Protein AF-A0A7R9WDA5-F1 (afdb_monomer)

Structure (mmCIF, N/CA/C/O backbone):
data_AF-A0A7R9WDA5-F1
#
_entry.id   AF-A0A7R9WDA5-F1
#
loop_
_atom_site.group_PDB
_atom_site.id
_atom_site.type_symbol
_atom_site.label_atom_id
_atom_site.label_alt_id
_atom_site.label_comp_id
_atom_site.label_asym_id
_atom_site.label_entity_id
_atom_site.label_seq_id
_atom_site.pdbx_PDB_ins_code
_atom_site.Cartn_x
_atom_site.Cartn_y
_atom_site.Cartn_z
_atom_site.occupancy
_atom_site.B_iso_or_equiv
_atom_site.auth_seq_id
_atom_site.auth_comp_id
_atom_site.auth_asym_id
_atom_site.auth_atom_id
_atom_site.pdbx_PDB_model_num
ATOM 1 N N . PHE A 1 1 ? -13.600 -4.263 5.658 1.00 86.19 1 PHE A N 1
ATOM 2 C CA . PHE A 1 1 ? -13.495 -3.198 4.632 1.00 86.19 1 PHE A CA 1
ATOM 3 C C . PHE A 1 1 ? -12.462 -3.600 3.577 1.00 86.19 1 PHE A C 1
ATOM 5 O O . PHE A 1 1 ? -11.442 -4.168 3.948 1.00 86.19 1 PHE A O 1
ATOM 12 N N . VAL A 1 2 ? -12.712 -3.377 2.280 1.00 89.81 2 VAL A N 1
ATOM 13 C CA . VAL A 1 2 ? -11.767 -3.746 1.204 1.00 89.81 2 VAL A CA 1
ATOM 14 C C . VAL A 1 2 ? -11.429 -2.517 0.371 1.00 89.81 2 VAL A C 1
ATOM 16 O O . VAL A 1 2 ? -12.328 -1.838 -0.117 1.00 89.81 2 VAL A O 1
ATOM 19 N N . VAL A 1 3 ? -10.136 -2.260 0.186 1.00 88.81 3 VAL A N 1
ATOM 20 C CA . VAL A 1 3 ? -9.607 -1.209 -0.688 1.00 88.81 3 VAL A CA 1
ATOM 21 C C . VAL A 1 3 ? -8.843 -1.872 -1.818 1.00 88.81 3 VAL A C 1
ATOM 23 O O . VAL A 1 3 ? -7.992 -2.718 -1.569 1.00 88.81 3 VAL A O 1
ATOM 26 N N . VAL A 1 4 ? -9.127 -1.491 -3.062 1.00 86.88 4 VAL A N 1
ATOM 27 C CA . VAL A 1 4 ? -8.423 -2.024 -4.232 1.00 86.88 4 VAL A CA 1
ATOM 28 C C . VAL A 1 4 ? -7.570 -0.923 -4.846 1.00 86.88 4 VAL A C 1
ATOM 30 O O . VAL A 1 4 ? -8.084 0.116 -5.258 1.00 86.88 4 VAL A O 1
ATOM 33 N N . LEU A 1 5 ? -6.264 -1.162 -4.926 1.00 85.69 5 LEU A N 1
ATOM 34 C CA . LEU A 1 5 ? -5.309 -0.258 -5.549 1.00 85.69 5 LEU A CA 1
ATOM 35 C C . LEU A 1 5 ? -4.901 -0.812 -6.917 1.00 85.69 5 LEU A C 1
ATOM 37 O O . LEU A 1 5 ? -4.120 -1.757 -7.000 1.00 85.69 5 LEU A O 1
ATOM 41 N N . CYS A 1 6 ? -5.430 -0.206 -7.983 1.00 81.25 6 CYS A N 1
ATOM 42 C CA . CYS A 1 6 ? -5.187 -0.611 -9.377 1.00 81.25 6 CYS A CA 1
ATOM 43 C C . CYS A 1 6 ? -4.281 0.351 -10.168 1.00 81.25 6 CYS A C 1
ATOM 45 O O . CYS A 1 6 ? -4.066 0.148 -11.362 1.00 81.25 6 CYS A O 1
ATOM 47 N N . THR A 1 7 ? -3.841 1.458 -9.568 1.00 68.75 7 THR A N 1
ATOM 48 C CA . THR A 1 7 ? -3.529 2.676 -10.328 1.00 68.75 7 THR A CA 1
ATOM 49 C C . THR A 1 7 ? -2.120 2.709 -10.900 1.00 68.75 7 THR A C 1
ATOM 51 O O . THR A 1 7 ? -1.143 2.492 -10.186 1.00 68.75 7 THR A O 1
ATOM 54 N N . LYS A 1 8 ? -2.032 3.118 -12.168 1.00 63.91 8 LYS A N 1
ATOM 55 C CA . LYS A 1 8 ? -0.813 3.614 -12.802 1.00 63.91 8 LYS A CA 1
ATOM 56 C C . LYS A 1 8 ? -0.546 5.037 -12.303 1.00 63.91 8 LYS A C 1
ATOM 58 O O . LYS A 1 8 ? -1.350 5.927 -12.558 1.00 63.91 8 LYS A O 1
ATOM 63 N N . SER A 1 9 ? 0.564 5.220 -11.592 1.00 61.00 9 SER A N 1
ATOM 64 C CA . SER A 1 9 ? 1.247 6.515 -11.445 1.00 61.00 9 SER A CA 1
ATOM 65 C C . SER A 1 9 ? 0.420 7.673 -10.871 1.00 61.00 9 SER A C 1
ATOM 67 O O . SER A 1 9 ? 0.216 8.676 -11.548 1.00 61.00 9 SER A O 1
ATOM 69 N N . ASP A 1 10 ? -0.013 7.571 -9.613 1.00 80.12 10 ASP A N 1
ATOM 70 C CA . ASP A 1 10 ? -0.667 8.690 -8.924 1.00 80.12 10 ASP A CA 1
ATOM 71 C C . ASP A 1 10 ? -0.381 8.660 -7.412 1.00 80.12 10 ASP A C 1
ATOM 73 O O . ASP A 1 10 ? -0.871 7.793 -6.679 1.00 80.12 10 ASP A O 1
ATOM 77 N N . SER A 1 11 ? 0.459 9.593 -6.959 1.00 85.31 11 SER A N 1
ATOM 78 C CA . SER A 1 11 ? 0.861 9.737 -5.558 1.00 85.31 11 SER A CA 1
ATOM 79 C C . SER A 1 11 ? -0.296 10.185 -4.659 1.00 85.31 11 SER A C 1
ATOM 81 O O . SER A 1 11 ? -0.336 9.799 -3.487 1.00 85.31 11 SER A O 1
ATOM 83 N N . GLU A 1 12 ? -1.271 10.929 -5.187 1.00 88.88 12 GLU A N 1
ATOM 84 C CA . GLU A 1 12 ? -2.459 11.354 -4.445 1.00 88.88 12 GLU A CA 1
ATOM 85 C C . GLU A 1 12 ? -3.389 10.170 -4.199 1.00 88.88 12 GLU A C 1
ATOM 87 O O . GLU A 1 12 ? -3.834 9.958 -3.070 1.00 88.88 12 GLU A O 1
ATOM 92 N N . LYS A 1 13 ? -3.625 9.336 -5.220 1.00 8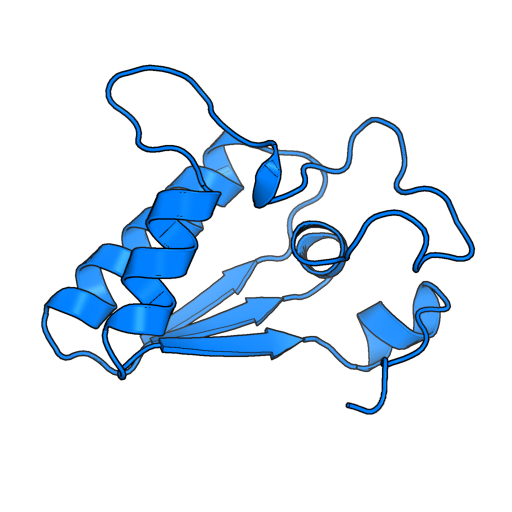8.31 13 LYS A N 1
ATOM 93 C CA . LYS A 1 13 ? -4.450 8.124 -5.074 1.00 88.31 13 LYS A CA 1
ATOM 94 C C . LYS A 1 13 ? -3.841 7.139 -4.085 1.00 88.31 13 LYS A C 1
ATOM 96 O O . LYS A 1 13 ? -4.573 6.571 -3.274 1.00 88.31 13 LYS A O 1
ATOM 101 N N . LEU A 1 14 ? -2.519 6.958 -4.117 1.00 89.56 14 LEU A N 1
ATOM 102 C CA . LEU A 1 14 ? -1.825 6.131 -3.131 1.00 89.56 14 LEU A CA 1
ATOM 103 C C . LEU A 1 14 ? -1.992 6.692 -1.713 1.00 89.56 14 LEU A C 1
ATOM 105 O O . LEU A 1 14 ? -2.373 5.953 -0.803 1.00 89.56 14 LEU A O 1
ATOM 109 N N . THR A 1 15 ? -1.739 7.993 -1.537 1.00 92.75 15 THR A N 1
ATOM 110 C CA . THR A 1 15 ? -1.864 8.673 -0.240 1.00 92.75 15 THR A CA 1
ATOM 111 C C . THR A 1 15 ? -3.287 8.550 0.302 1.00 92.75 15 THR A C 1
ATOM 113 O O . THR A 1 15 ? -3.476 8.182 1.460 1.00 92.75 15 THR A O 1
ATOM 116 N N . LEU A 1 16 ? -4.300 8.784 -0.538 1.00 91.88 16 LEU A N 1
ATOM 117 C CA . LEU A 1 16 ? -5.708 8.670 -0.169 1.00 91.88 16 LEU A CA 1
ATOM 118 C C . LEU A 1 16 ? -6.078 7.238 0.239 1.00 91.88 16 LEU A C 1
ATOM 120 O O . LEU A 1 16 ? -6.686 7.042 1.292 1.00 91.88 16 LEU A O 1
ATOM 124 N N . ALA A 1 17 ? -5.688 6.241 -0.561 1.00 92.38 17 ALA A N 1
ATOM 125 C CA . ALA A 1 17 ? -5.976 4.836 -0.285 1.00 92.38 17 ALA A CA 1
ATOM 126 C C . ALA A 1 17 ? -5.356 4.379 1.043 1.00 92.38 17 ALA A C 1
ATOM 128 O O . ALA A 1 17 ? -6.037 3.768 1.868 1.00 92.38 17 ALA A O 1
ATOM 129 N N . LEU A 1 18 ? -4.084 4.713 1.280 1.00 93.88 18 LEU A N 1
ATOM 130 C CA . LEU A 1 18 ? -3.393 4.371 2.522 1.00 93.88 18 LEU A CA 1
ATOM 131 C C . LEU A 1 18 ? -3.962 5.116 3.727 1.00 93.88 18 LEU A C 1
ATOM 133 O O . LEU A 1 18 ? -4.079 4.526 4.798 1.00 93.88 18 LEU A O 1
ATOM 137 N N . ASN A 1 19 ? -4.357 6.380 3.566 1.00 94.88 19 ASN A N 1
ATOM 138 C CA . ASN A 1 19 ? -4.973 7.135 4.649 1.00 94.88 19 ASN A CA 1
ATOM 139 C C . ASN A 1 19 ? -6.325 6.528 5.051 1.00 94.88 19 ASN A C 1
ATOM 141 O O . ASN A 1 19 ? -6.565 6.308 6.235 1.00 94.88 19 ASN A O 1
ATOM 145 N N . ALA A 1 20 ? -7.168 6.168 4.076 1.00 94.25 20 ALA A N 1
ATOM 146 C CA . ALA A 1 20 ? -8.435 5.486 4.336 1.00 94.25 20 ALA A CA 1
ATOM 147 C C . ALA A 1 20 ? -8.225 4.147 5.063 1.00 94.25 20 ALA A C 1
ATOM 149 O O . ALA A 1 20 ? -8.905 3.870 6.050 1.00 94.25 20 ALA A O 1
ATOM 150 N N . CYS A 1 21 ? -7.239 3.350 4.630 1.00 95.56 21 CYS A N 1
ATOM 151 C CA . CYS A 1 21 ? -6.890 2.100 5.30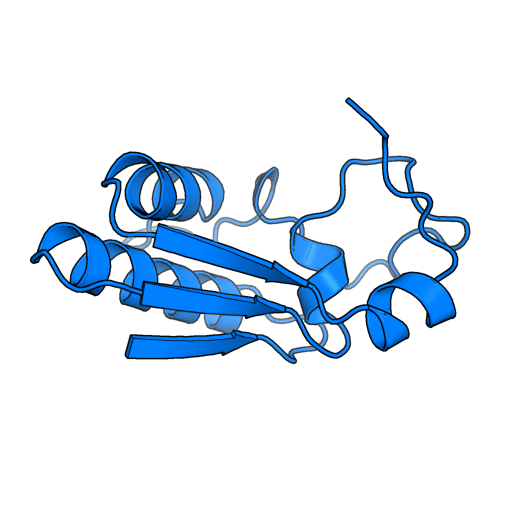7 1.00 95.56 21 CYS A CA 1
ATOM 152 C C . CYS A 1 21 ? -6.428 2.340 6.748 1.00 95.56 21 CYS A C 1
ATOM 154 O O . CYS A 1 21 ? -6.886 1.665 7.665 1.00 95.56 21 CYS A O 1
ATOM 156 N N . ALA A 1 22 ? -5.536 3.311 6.955 1.00 95.12 22 ALA A N 1
ATOM 157 C CA . ALA A 1 22 ? -4.961 3.609 8.260 1.00 95.12 22 ALA A CA 1
ATOM 158 C C . ALA A 1 22 ? -5.986 4.170 9.255 1.00 95.12 22 ALA A C 1
ATOM 160 O O . ALA A 1 22 ? -5.864 3.909 10.450 1.00 95.12 22 ALA A O 1
ATOM 161 N N . VAL A 1 23 ? -6.967 4.949 8.787 1.00 95.00 23 VAL A N 1
ATOM 162 C CA . VAL A 1 23 ? -8.072 5.445 9.620 1.00 95.00 23 VAL A CA 1
ATOM 163 C C . VAL A 1 23 ? -8.978 4.290 10.024 1.00 95.00 23 VAL A C 1
ATOM 165 O O . VAL A 1 23 ? -9.070 4.010 11.217 1.00 95.00 23 VAL A O 1
ATOM 168 N N . ALA A 1 24 ? -9.544 3.565 9.055 1.00 95.75 24 ALA A N 1
ATOM 169 C CA . ALA A 1 24 ? -10.481 2.479 9.332 1.00 95.75 24 ALA A CA 1
ATOM 170 C C . ALA A 1 24 ? -9.855 1.398 10.232 1.00 95.75 24 ALA A C 1
ATOM 172 O O . ALA A 1 24 ? -10.444 0.998 11.232 1.00 95.75 24 ALA A O 1
ATOM 173 N N . ALA A 1 25 ? -8.613 0.993 9.955 1.00 95.44 25 ALA A N 1
ATOM 174 C CA . ALA A 1 25 ? -7.935 -0.009 10.773 1.00 95.44 25 ALA A CA 1
ATOM 175 C C . ALA A 1 25 ? -7.656 0.477 12.209 1.00 95.44 25 ALA A C 1
ATOM 177 O O . ALA A 1 25 ? -7.709 -0.315 13.152 1.00 95.44 25 ALA A O 1
ATOM 178 N N . SER A 1 26 ? -7.411 1.785 12.396 1.00 92.69 26 SER A N 1
ATOM 179 C CA . SER A 1 26 ? -7.262 2.381 13.733 1.00 92.69 26 SER A CA 1
ATOM 180 C C . SER A 1 26 ? -8.573 2.507 14.511 1.00 92.69 26 SER A C 1
ATOM 182 O O . SER A 1 26 ? -8.532 2.643 15.729 1.00 92.69 26 SER A O 1
ATOM 184 N N . GLU A 1 27 ? -9.715 2.416 13.832 1.00 94.94 27 GLU A N 1
ATOM 185 C CA . GLU A 1 27 ? -11.046 2.371 14.449 1.00 94.94 27 GLU A CA 1
ATOM 186 C C . GLU A 1 27 ? -11.489 0.938 14.797 1.00 94.94 27 GLU A C 1
ATOM 188 O O . GLU A 1 27 ? -12.594 0.733 15.287 1.00 94.94 27 GLU A O 1
ATOM 193 N N . GLY A 1 28 ? -10.616 -0.059 14.603 1.00 94.50 28 GLY A N 1
ATOM 194 C CA . GLY A 1 28 ? -10.890 -1.461 14.933 1.00 94.50 28 GLY A CA 1
ATOM 195 C C . GLY A 1 28 ? -11.427 -2.292 13.767 1.00 94.50 28 GLY A C 1
ATOM 196 O O . GLY A 1 28 ? -11.658 -3.489 13.926 1.00 94.50 28 GLY A O 1
ATOM 197 N N . GLU A 1 29 ? -11.602 -1.694 12.587 1.00 95.81 29 GLU A N 1
ATOM 198 C CA . GLU A 1 29 ? -12.107 -2.405 11.416 1.00 95.81 29 GLU A CA 1
ATOM 199 C C . GLU A 1 29 ? -11.030 -3.284 10.788 1.00 95.81 29 GLU A C 1
ATOM 201 O O . GLU A 1 29 ? -9.920 -2.831 10.509 1.00 95.81 29 GLU A O 1
ATOM 206 N N . THR A 1 30 ? -11.377 -4.53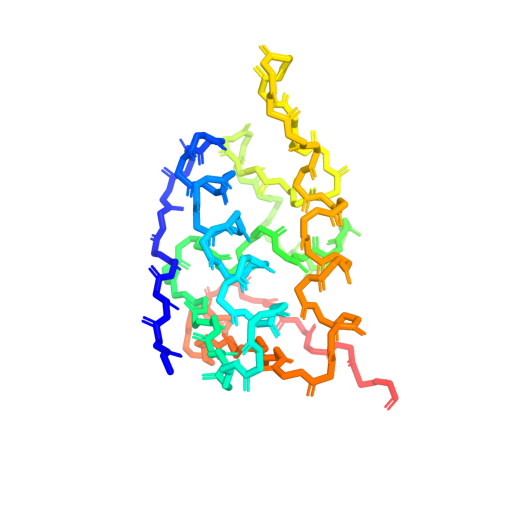0 10.456 1.00 96.06 30 THR A N 1
ATOM 207 C CA . THR A 1 30 ? -10.504 -5.348 9.607 1.00 96.06 30 THR A CA 1
ATOM 208 C C . THR A 1 30 ? -10.519 -4.800 8.182 1.00 96.06 30 THR A C 1
ATOM 210 O O . THR A 1 30 ? -11.551 -4.803 7.494 1.00 96.06 30 THR A O 1
ATOM 213 N N . VAL A 1 31 ? -9.361 -4.337 7.719 1.00 97.31 31 VAL A N 1
ATOM 214 C CA . VAL A 1 31 ? -9.184 -3.706 6.411 1.00 97.31 31 VAL A CA 1
ATOM 215 C C . VAL A 1 31 ? -8.221 -4.527 5.560 1.00 97.31 31 VAL A C 1
ATOM 217 O O . VAL A 1 31 ? -7.091 -4.805 5.958 1.00 97.31 31 VAL A O 1
ATOM 220 N N . VAL A 1 32 ? -8.660 -4.870 4.350 1.00 96.38 32 VAL A N 1
ATOM 221 C CA . VAL A 1 32 ? -7.844 -5.565 3.352 1.00 96.38 32 VAL A CA 1
ATOM 222 C C . VAL A 1 32 ? -7.521 -4.608 2.209 1.00 96.38 32 VAL A C 1
ATOM 224 O O . VAL A 1 32 ? -8.424 -4.146 1.511 1.00 96.38 32 VAL A O 1
ATOM 227 N N . LEU A 1 33 ? -6.236 -4.333 1.994 1.00 94.19 33 LEU A N 1
ATOM 228 C CA . LEU A 1 33 ? -5.728 -3.615 0.829 1.00 94.19 33 LEU A CA 1
ATOM 229 C C . LEU A 1 33 ? -5.294 -4.623 -0.240 1.00 94.19 33 LEU A C 1
ATOM 231 O O . LEU A 1 33 ? -4.339 -5.373 -0.048 1.00 94.19 33 LEU A O 1
ATOM 235 N N . VAL A 1 34 ? -5.982 -4.632 -1.377 1.00 93.56 34 VAL A N 1
ATOM 236 C CA . VAL A 1 34 ? -5.698 -5.514 -2.511 1.00 93.56 34 VAL A CA 1
ATOM 237 C C . VAL A 1 34 ? -4.930 -4.743 -3.583 1.00 93.56 34 VAL A C 1
ATOM 239 O O . VAL A 1 34 ? -5.434 -3.774 -4.149 1.00 93.56 34 VAL A O 1
ATOM 242 N N . LEU A 1 35 ? -3.717 -5.193 -3.889 1.00 90.25 35 LEU A N 1
ATOM 243 C CA . LEU A 1 35 ? -2.852 -4.639 -4.924 1.00 90.25 35 LEU A CA 1
ATOM 244 C C . LEU A 1 35 ? -3.123 -5.347 -6.253 1.00 90.25 35 LEU A C 1
ATOM 246 O O . LEU A 1 35 ? -2.893 -6.551 -6.391 1.00 90.25 35 LEU A O 1
ATOM 250 N N . MET A 1 36 ? -3.593 -4.602 -7.246 1.00 89.19 36 MET A N 1
ATOM 251 C CA . MET A 1 36 ? -3.881 -5.094 -8.594 1.00 89.19 36 MET A CA 1
ATOM 252 C C . MET A 1 36 ? -3.255 -4.166 -9.639 1.00 89.19 36 MET A C 1
ATOM 254 O O . MET A 1 36 ? -2.829 -3.058 -9.321 1.00 89.19 36 MET A O 1
ATOM 258 N N . GLY A 1 37 ? -3.202 -4.597 -10.901 1.00 86.62 37 GLY A N 1
ATOM 259 C CA . GLY A 1 37 ? -2.672 -3.768 -11.987 1.00 86.62 37 GLY A CA 1
ATOM 260 C C . GLY A 1 37 ? -1.265 -3.262 -11.666 1.00 86.62 37 GLY A C 1
ATOM 261 O O . GLY A 1 37 ? -0.402 -4.061 -11.318 1.00 86.62 37 GLY A O 1
ATOM 262 N N . ASP A 1 38 ? -1.058 -1.947 -11.748 1.00 82.69 38 ASP A N 1
ATOM 263 C CA . ASP A 1 38 ? 0.216 -1.297 -11.405 1.00 82.69 38 ASP A CA 1
ATOM 264 C C . ASP A 1 38 ? 0.386 -1.013 -9.905 1.00 82.69 38 ASP A C 1
ATOM 266 O O . ASP A 1 38 ? 1.499 -0.728 -9.467 1.00 82.69 38 ASP A O 1
ATOM 270 N N . GLY A 1 39 ? -0.665 -1.166 -9.091 1.00 85.50 39 GLY A N 1
ATOM 271 C CA . GLY A 1 39 ? -0.593 -0.990 -7.636 1.00 85.50 39 GLY A CA 1
ATOM 272 C C . GLY A 1 39 ? 0.326 -2.003 -6.949 1.00 85.50 39 GLY A C 1
ATOM 273 O O . GLY A 1 39 ? 0.848 -1.735 -5.869 1.00 85.50 39 GLY A O 1
ATOM 274 N N . VAL A 1 40 ? 0.593 -3.145 -7.597 1.00 84.88 40 VAL A N 1
ATOM 275 C CA . VAL A 1 40 ? 1.601 -4.107 -7.125 1.00 84.88 40 VAL A CA 1
ATOM 276 C C . VAL A 1 40 ? 2.998 -3.492 -7.079 1.00 84.88 40 VAL A C 1
ATOM 278 O O . VAL A 1 40 ? 3.760 -3.843 -6.191 1.00 84.88 40 VAL A O 1
ATOM 281 N N . ASN A 1 41 ? 3.322 -2.540 -7.966 1.00 80.88 41 ASN A N 1
ATOM 282 C CA . ASN A 1 41 ? 4.656 -1.935 -8.049 1.00 80.88 41 ASN A CA 1
ATOM 283 C C . ASN A 1 41 ? 4.990 -1.069 -6.835 1.00 80.88 41 ASN A C 1
ATOM 285 O O . ASN A 1 41 ? 6.157 -0.875 -6.502 1.00 80.88 41 ASN A O 1
ATOM 289 N N . THR A 1 42 ? 3.961 -0.553 -6.172 1.00 81.06 42 THR A N 1
ATOM 290 C CA . THR A 1 42 ? 4.090 0.426 -5.098 1.00 81.06 42 THR A CA 1
ATOM 291 C C . THR A 1 42 ? 4.731 -0.154 -3.838 1.00 81.06 42 THR A C 1
ATOM 293 O O . THR A 1 42 ? 5.384 0.571 -3.089 1.00 81.06 42 THR A O 1
ATOM 296 N N . PHE A 1 43 ? 4.609 -1.466 -3.637 1.00 79.88 43 PHE A N 1
ATOM 297 C CA . PHE A 1 43 ? 5.080 -2.180 -2.446 1.00 79.88 43 PHE A CA 1
ATOM 298 C C . PHE A 1 43 ? 6.325 -3.038 -2.704 1.00 79.88 43 PHE A C 1
ATOM 300 O O . PHE A 1 43 ? 6.725 -3.827 -1.852 1.00 79.88 43 PHE A O 1
ATOM 307 N N . LEU A 1 44 ? 6.945 -2.907 -3.878 1.00 72.50 44 LEU A N 1
ATOM 308 C CA . LEU A 1 44 ? 8.124 -3.692 -4.232 1.00 72.50 44 LEU A CA 1
ATOM 309 C C . LEU A 1 44 ? 9.399 -3.014 -3.746 1.00 72.50 44 LEU A C 1
ATOM 311 O O . LEU A 1 44 ? 9.585 -1.806 -3.912 1.00 72.50 44 LEU A O 1
ATOM 315 N N . ARG A 1 45 ? 10.326 -3.820 -3.220 1.00 67.06 45 ARG A N 1
ATOM 316 C CA . ARG A 1 45 ? 11.682 -3.365 -2.893 1.00 67.06 45 ARG A CA 1
ATOM 317 C C . ARG A 1 45 ? 12.462 -3.026 -4.161 1.00 67.06 45 ARG A C 1
ATOM 319 O O . ARG A 1 45 ? 12.157 -3.489 -5.263 1.00 67.06 45 ARG A O 1
ATOM 326 N N . LYS A 1 46 ? 13.450 -2.143 -4.036 1.00 65.31 46 LYS A N 1
ATOM 327 C CA . LYS A 1 46 ? 14.302 -1.750 -5.165 1.00 65.31 46 LYS A CA 1
ATOM 328 C C . LYS A 1 46 ? 15.149 -2.947 -5.604 1.00 65.31 46 LYS A C 1
ATOM 330 O O . LYS A 1 46 ? 15.738 -3.602 -4.757 1.00 65.31 46 LYS A O 1
ATOM 335 N N . GLY A 1 47 ? 15.180 -3.230 -6.908 1.00 62.41 47 GLY A N 1
ATOM 336 C CA . GLY A 1 47 ? 15.961 -4.333 -7.487 1.00 62.41 47 GLY A CA 1
ATOM 337 C C . GLY A 1 47 ? 15.244 -5.684 -7.631 1.00 62.41 47 GLY A C 1
ATOM 338 O O . GLY A 1 47 ? 15.815 -6.578 -8.240 1.00 62.41 47 GLY A O 1
ATOM 339 N N . ASN A 1 48 ? 13.999 -5.838 -7.163 1.00 64.12 48 ASN A N 1
ATOM 340 C CA . ASN A 1 48 ? 13.259 -7.115 -7.250 1.00 64.12 48 ASN A CA 1
ATOM 341 C C . ASN A 1 48 ? 12.475 -7.317 -8.562 1.00 64.12 48 ASN A C 1
ATOM 343 O O . ASN A 1 48 ? 11.691 -8.260 -8.686 1.00 64.12 48 ASN A O 1
ATOM 347 N N . ASN A 1 49 ? 12.668 -6.436 -9.543 1.00 62.38 49 ASN A N 1
ATOM 348 C CA . ASN A 1 49 ? 11.889 -6.425 -10.772 1.00 62.38 49 ASN A CA 1
ATOM 349 C C . ASN A 1 49 ? 12.805 -6.647 -11.977 1.00 62.38 49 ASN A C 1
ATOM 351 O O . ASN A 1 49 ? 13.833 -5.983 -12.095 1.00 62.38 49 ASN A O 1
ATOM 355 N N . LYS A 1 50 ? 12.409 -7.544 -12.891 1.00 57.06 50 LYS A N 1
ATOM 356 C CA . LYS A 1 50 ? 13.099 -7.733 -14.183 1.00 57.06 50 LYS A CA 1
ATOM 357 C C . LYS A 1 50 ? 12.947 -6.526 -15.109 1.00 57.06 50 LYS A C 1
ATOM 359 O O . LYS A 1 50 ? 13.832 -6.253 -15.911 1.00 57.06 50 LYS A O 1
ATOM 364 N N . GLU A 1 51 ? 11.842 -5.804 -14.972 1.00 55.59 51 GLU A N 1
ATOM 365 C CA . GLU A 1 51 ? 11.641 -4.487 -15.562 1.00 55.59 51 GLU A CA 1
ATOM 366 C C . GLU A 1 51 ? 11.821 -3.461 -14.446 1.00 55.59 51 GLU A C 1
ATOM 368 O O . GLU A 1 51 ? 11.085 -3.504 -13.455 1.00 55.59 51 GLU A O 1
ATOM 373 N N . GLU A 1 52 ? 12.791 -2.544 -14.567 1.00 55.16 52 GLU A N 1
ATOM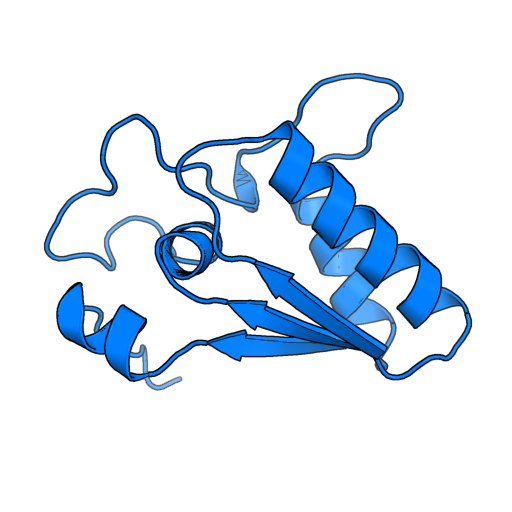 374 C CA . GLU A 1 52 ? 12.784 -1.374 -13.688 1.00 55.16 52 GLU A CA 1
ATOM 375 C C . GLU A 1 52 ? 11.373 -0.777 -13.739 1.00 55.16 52 GLU A C 1
ATOM 377 O O . GLU A 1 52 ? 10.828 -0.624 -14.841 1.00 55.16 52 GLU A O 1
ATOM 382 N N . PRO A 1 53 ? 10.745 -0.492 -12.580 1.00 55.72 53 PRO A N 1
ATOM 383 C CA . PRO A 1 53 ? 9.471 0.193 -12.590 1.00 55.72 53 PRO A CA 1
ATOM 384 C C . PRO A 1 53 ? 9.642 1.401 -13.500 1.00 55.72 53 PRO A C 1
ATOM 386 O O . PRO A 1 53 ? 10.579 2.175 -13.298 1.00 55.72 53 PRO A O 1
ATOM 389 N N . SER A 1 54 ? 8.782 1.537 -14.515 1.00 55.16 54 SER A N 1
ATOM 390 C CA . SER A 1 54 ? 8.793 2.732 -15.362 1.00 55.16 54 SER A CA 1
ATOM 391 C C . SER A 1 54 ? 8.920 3.962 -14.460 1.00 55.16 54 SER A C 1
ATOM 393 O O . SER A 1 54 ? 8.376 3.939 -13.349 1.00 55.16 54 SER A O 1
ATOM 395 N N . SER A 1 55 ? 9.628 5.004 -14.904 1.00 54.41 55 SER A N 1
ATOM 396 C CA . SER A 1 55 ? 9.937 6.229 -14.136 1.00 54.41 55 SER A CA 1
ATOM 397 C C . SER A 1 55 ? 8.726 6.910 -13.476 1.00 54.41 55 SER A C 1
ATOM 399 O O . SER A 1 55 ? 8.873 7.860 -12.716 1.00 54.41 55 SER A O 1
ATOM 401 N N . THR A 1 56 ? 7.522 6.420 -13.754 1.00 54.62 56 THR A N 1
ATOM 402 C CA . THR A 1 56 ? 6.237 6.848 -13.229 1.00 54.62 56 THR A CA 1
ATOM 403 C C . THR A 1 56 ? 5.706 5.968 -12.078 1.00 54.62 56 THR A C 1
ATOM 405 O O . THR A 1 56 ? 4.586 6.179 -11.619 1.00 54.62 56 THR A O 1
ATOM 408 N N . SER A 1 57 ? 6.433 4.955 -11.598 1.00 63.12 57 SER A N 1
ATOM 409 C CA . SER A 1 57 ? 5.952 4.047 -10.541 1.00 63.12 57 SER A CA 1
ATOM 410 C C . SER A 1 57 ? 6.332 4.573 -9.154 1.00 63.12 57 SER A C 1
ATOM 412 O O . SER A 1 57 ? 7.505 4.589 -8.793 1.00 63.12 57 SER A O 1
ATOM 414 N N . PHE A 1 58 ? 5.339 4.981 -8.363 1.00 72.50 58 PHE A N 1
ATOM 415 C CA . PHE A 1 58 ? 5.549 5.498 -7.010 1.00 72.50 58 PHE A CA 1
ATOM 416 C C . PHE A 1 58 ? 5.735 4.364 -6.003 1.00 72.50 58 PHE A C 1
ATOM 418 O O . PHE A 1 58 ? 4.873 3.490 -5.893 1.00 72.50 58 PHE A O 1
ATOM 425 N N . ARG A 1 59 ? 6.839 4.396 -5.253 1.00 80.81 59 ARG A N 1
ATOM 426 C CA . ARG A 1 59 ? 7.109 3.485 -4.133 1.00 80.81 59 ARG A CA 1
ATOM 427 C C . ARG A 1 59 ? 6.503 4.050 -2.854 1.00 80.81 59 ARG A C 1
ATOM 429 O O . ARG A 1 59 ? 6.660 5.241 -2.587 1.00 80.81 59 ARG A O 1
ATOM 436 N N . VAL A 1 60 ? 5.871 3.213 -2.027 1.00 87.12 60 VAL A N 1
ATOM 437 C CA . VAL A 1 60 ? 5.317 3.646 -0.726 1.00 87.12 60 VAL A CA 1
ATOM 438 C C . VAL A 1 60 ? 6.381 4.339 0.129 1.00 87.12 60 VAL A C 1
ATOM 440 O O . VAL A 1 60 ? 6.089 5.336 0.784 1.00 87.12 60 VAL A O 1
ATOM 443 N N . GLU A 1 61 ? 7.614 3.830 0.092 1.00 85.81 61 GLU A N 1
ATOM 444 C CA . GLU A 1 61 ? 8.755 4.334 0.866 1.00 85.81 61 GLU A CA 1
ATOM 445 C C . GLU A 1 61 ? 9.186 5.755 0.473 1.00 85.81 61 GLU A C 1
ATOM 447 O O . GLU A 1 61 ? 9.694 6.490 1.313 1.00 85.81 61 GLU A O 1
ATOM 452 N N . GLU A 1 62 ? 8.947 6.152 -0.778 1.00 85.69 62 GLU A N 1
ATOM 453 C CA . GLU A 1 62 ? 9.424 7.416 -1.358 1.00 85.69 62 GLU A CA 1
ATOM 454 C C . GLU A 1 62 ? 8.288 8.433 -1.567 1.00 85.69 62 GLU A C 1
ATOM 456 O O . GLU A 1 62 ? 8.534 9.587 -1.914 1.00 85.69 62 GLU A O 1
ATOM 461 N N . THR A 1 63 ? 7.030 8.023 -1.375 1.00 88.94 63 THR A N 1
ATOM 462 C CA . THR A 1 63 ? 5.875 8.860 -1.720 1.00 88.94 63 THR A CA 1
ATOM 463 C C . THR A 1 63 ? 5.465 9.768 -0.568 1.00 88.94 63 THR A C 1
ATOM 465 O O . THR A 1 63 ? 4.971 9.317 0.470 1.00 88.94 63 THR A O 1
ATOM 468 N N . PHE A 1 64 ? 5.586 11.072 -0.800 1.00 92.69 64 PHE A N 1
ATOM 469 C CA . PHE A 1 64 ? 5.059 12.119 0.061 1.00 92.69 64 PHE A CA 1
ATOM 470 C C . PHE A 1 64 ? 4.605 13.305 -0.797 1.00 92.69 64 PHE A C 1
ATOM 472 O O . PHE A 1 64 ? 5.405 13.879 -1.531 1.00 92.69 64 PHE A O 1
ATOM 479 N N . ILE A 1 65 ? 3.318 13.659 -0.719 1.00 91.25 65 ILE A N 1
ATOM 480 C CA . ILE A 1 65 ? 2.721 14.746 -1.518 1.00 91.25 65 ILE A CA 1
ATOM 481 C C . ILE A 1 65 ? 2.783 16.123 -0.832 1.00 91.25 65 ILE A C 1
ATOM 483 O O . ILE A 1 65 ? 2.253 17.093 -1.362 1.00 91.25 65 ILE A O 1
ATOM 487 N N . GLY A 1 66 ? 3.442 16.218 0.328 1.00 92.75 66 GLY A N 1
ATOM 488 C CA . GLY A 1 66 ? 3.556 17.444 1.119 1.00 92.75 66 GLY A CA 1
ATOM 489 C C . GLY A 1 66 ? 2.495 17.580 2.216 1.00 92.75 66 GLY A C 1
ATOM 490 O O . GLY A 1 66 ? 1.567 16.779 2.330 1.00 92.75 66 GLY A O 1
ATOM 491 N N . GLU A 1 67 ? 2.653 18.605 3.049 1.00 92.50 67 GLU A N 1
ATOM 492 C CA . GLU A 1 67 ? 1.687 18.955 4.096 1.00 92.50 67 GLU A CA 1
ATOM 493 C C . GLU A 1 67 ? 0.340 19.396 3.486 1.00 92.50 67 GLU A C 1
ATOM 495 O O . GLU A 1 67 ? 0.336 20.033 2.428 1.00 92.50 67 GLU A O 1
ATOM 500 N N . PRO A 1 68 ? -0.812 19.097 4.124 1.00 90.44 68 PRO A N 1
ATOM 501 C CA . PRO A 1 68 ? -0.999 18.512 5.463 1.00 90.44 68 PRO A CA 1
ATOM 502 C C . PRO A 1 68 ? -1.027 16.969 5.492 1.00 90.44 68 PRO A C 1
ATOM 504 O O . PRO A 1 68 ? -1.516 16.361 6.449 1.00 90.44 68 PRO A O 1
ATOM 507 N N . PHE A 1 69 ? -0.602 16.307 4.414 1.00 92.62 69 PHE A N 1
ATOM 508 C CA . PHE A 1 69 ? -0.667 14.853 4.312 1.00 92.62 69 PHE A CA 1
ATOM 509 C C . PHE A 1 69 ? 0.496 14.194 5.047 1.00 92.62 69 PHE A C 1
ATOM 511 O O . PHE A 1 69 ? 1.534 14.796 5.291 1.00 92.62 69 PHE A O 1
ATOM 518 N N . LYS A 1 70 ? 0.336 12.917 5.397 1.00 94.00 70 LYS A N 1
ATOM 519 C CA . LYS A 1 70 ? 1.429 12.128 5.972 1.00 94.00 70 LYS A CA 1
ATOM 520 C C . LYS A 1 70 ? 2.165 11.367 4.867 1.00 94.00 70 LYS A C 1
ATOM 522 O O . LYS A 1 70 ? 1.515 10.928 3.916 1.00 94.00 70 LYS A O 1
ATOM 527 N N . PRO A 1 71 ? 3.483 11.143 5.006 1.00 95.00 71 PRO A N 1
ATOM 528 C CA . PRO A 1 71 ? 4.226 10.237 4.136 1.00 95.00 71 PRO A CA 1
ATOM 529 C C . PRO A 1 71 ? 3.558 8.857 4.026 1.00 95.00 71 PRO A C 1
ATOM 531 O O . PRO A 1 71 ? 3.064 8.312 5.020 1.00 95.00 71 PRO A O 1
ATOM 534 N N . CYS A 1 72 ? 3.550 8.272 2.825 1.00 93.31 72 CYS A N 1
ATOM 535 C CA . CYS A 1 72 ? 2.857 7.007 2.564 1.00 93.31 72 CYS A CA 1
ATOM 536 C C . CYS A 1 72 ? 3.416 5.848 3.401 1.00 93.31 72 CYS A C 1
ATOM 538 O O . CYS A 1 72 ? 2.650 5.013 3.880 1.00 93.31 72 CYS A O 1
ATOM 540 N N . ASN A 1 73 ? 4.726 5.814 3.648 1.00 92.75 7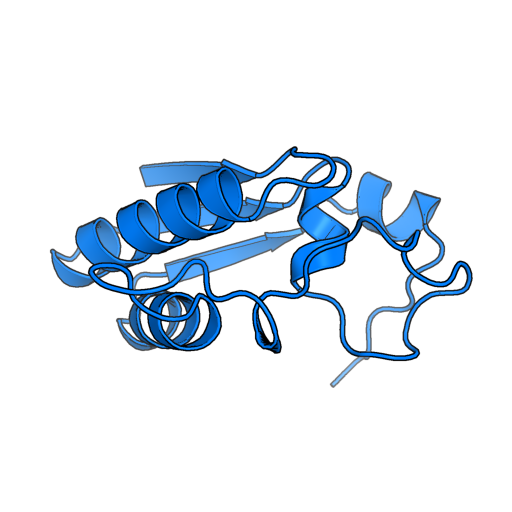3 ASN A N 1
ATOM 541 C CA . ASN A 1 73 ? 5.341 4.824 4.533 1.00 92.75 73 ASN A CA 1
ATOM 542 C C . ASN A 1 73 ? 4.805 4.904 5.971 1.00 92.75 73 ASN A C 1
ATOM 544 O O . ASN A 1 73 ? 4.513 3.871 6.566 1.00 92.75 73 ASN A O 1
ATOM 548 N N . ALA A 1 74 ? 4.597 6.104 6.515 1.00 94.69 74 ALA A N 1
ATOM 549 C CA . ALA A 1 74 ? 4.027 6.292 7.845 1.00 94.69 74 ALA A CA 1
ATOM 550 C C . ALA A 1 74 ? 2.558 5.842 7.901 1.00 94.69 74 ALA A C 1
ATOM 552 O O . ALA A 1 74 ? 2.135 5.227 8.881 1.00 94.69 74 ALA A O 1
ATOM 553 N N . LEU A 1 75 ? 1.787 6.101 6.839 1.00 95.38 75 LEU A N 1
ATOM 554 C CA . LEU A 1 75 ? 0.409 5.617 6.718 1.00 95.38 75 LEU A CA 1
ATOM 555 C C . LEU A 1 75 ? 0.354 4.087 6.641 1.00 95.38 75 LEU A C 1
ATOM 557 O O . LEU A 1 75 ? -0.457 3.479 7.336 1.00 95.38 75 LEU A O 1
ATOM 561 N N . LEU A 1 76 ? 1.244 3.462 5.866 1.00 93.69 76 LEU A N 1
ATOM 562 C CA . LEU A 1 76 ? 1.346 2.005 5.787 1.00 93.69 76 LEU A CA 1
ATOM 563 C C . LEU A 1 76 ? 1.718 1.386 7.140 1.00 93.69 76 LEU A C 1
ATOM 565 O O . LEU A 1 76 ? 1.090 0.417 7.559 1.00 93.69 76 LEU A O 1
ATOM 569 N N . GLN A 1 77 ? 2.701 1.954 7.842 1.00 93.44 77 GLN A N 1
ATOM 570 C CA . GLN A 1 77 ? 3.093 1.478 9.171 1.00 93.44 77 GLN A CA 1
ATOM 571 C C . GLN A 1 77 ? 1.944 1.602 10.172 1.00 93.44 77 GLN A C 1
ATOM 573 O O . GLN A 1 77 ? 1.684 0.665 10.920 1.00 93.44 77 GLN A O 1
ATOM 578 N N . LYS A 1 78 ? 1.194 2.713 10.149 1.00 94.94 78 LYS A N 1
ATOM 579 C CA . LYS A 1 78 ? -0.010 2.861 10.978 1.00 94.94 78 LYS A CA 1
ATOM 580 C C . LYS A 1 78 ? -1.077 1.821 10.615 1.00 94.94 78 LYS A C 1
ATOM 582 O O . LYS A 1 78 ? -1.703 1.254 11.505 1.00 94.94 78 LYS A O 1
ATOM 587 N N . PHE A 1 79 ? -1.283 1.578 9.323 1.00 95.25 79 PHE A N 1
ATOM 588 C CA . PHE A 1 79 ? -2.254 0.609 8.827 1.00 95.25 79 PHE A CA 1
ATOM 589 C C . PHE A 1 79 ? -1.927 -0.819 9.294 1.00 95.25 79 PHE A C 1
ATOM 591 O O . PHE A 1 79 ? -2.753 -1.435 9.964 1.00 95.25 79 PHE A O 1
ATOM 598 N N . ILE A 1 80 ? -0.726 -1.329 9.014 1.00 93.06 80 ILE A N 1
ATOM 599 C CA . ILE A 1 80 ? -0.327 -2.699 9.386 1.00 93.06 80 ILE A CA 1
ATOM 600 C C . ILE A 1 80 ? -0.116 -2.831 10.895 1.00 93.06 80 ILE A C 1
ATOM 602 O O . ILE A 1 80 ? -0.572 -3.796 11.505 1.00 93.06 80 ILE A O 1
ATOM 606 N N . GLY A 1 81 ? 0.507 -1.830 11.519 1.00 93.00 81 GLY A N 1
ATOM 607 C CA . GLY A 1 81 ? 0.776 -1.806 12.956 1.00 93.00 81 GLY A CA 1
ATOM 608 C C . GLY A 1 81 ? -0.477 -1.751 13.833 1.00 93.00 81 GLY A C 1
ATOM 609 O O . GLY A 1 81 ? -0.383 -2.028 15.024 1.00 93.00 81 GLY A O 1
ATOM 610 N N . SER A 1 82 ? -1.650 -1.442 13.269 1.00 92.25 82 SER A N 1
ATOM 611 C CA . SER A 1 82 ? -2.931 -1.520 13.987 1.00 92.25 82 SER A CA 1
ATOM 612 C C . SER A 1 82 ? -3.344 -2.951 14.363 1.00 92.25 82 SER A C 1
ATOM 614 O O . SER A 1 82 ? -4.222 -3.123 15.201 1.00 92.25 82 SER A O 1
ATOM 616 N N . GLY A 1 83 ? -2.762 -3.974 13.722 1.00 93.12 83 GLY A N 1
ATOM 617 C CA . GLY A 1 83 ? -3.168 -5.377 13.869 1.00 93.12 83 GLY A CA 1
ATOM 618 C C . GLY A 1 83 ? -4.432 -5.761 13.089 1.00 93.12 83 GLY A C 1
ATOM 619 O O . GLY A 1 83 ? -4.708 -6.947 12.936 1.00 93.12 83 GLY A O 1
ATOM 620 N N . ASN A 1 84 ? -5.156 -4.785 12.532 1.00 95.25 84 ASN A N 1
ATOM 621 C CA . ASN A 1 84 ? -6.383 -5.005 11.758 1.00 95.25 84 ASN A CA 1
ATOM 622 C C . ASN A 1 84 ? -6.170 -4.868 10.241 1.00 95.25 84 ASN A C 1
ATOM 624 O O . ASN A 1 84 ? -7.128 -4.910 9.465 1.00 95.25 84 ASN A O 1
ATOM 628 N N . GLY A 1 85 ? -4.922 -4.664 9.807 1.00 95.19 85 GLY A N 1
ATOM 629 C CA . GLY A 1 85 ? -4.572 -4.423 8.413 1.00 95.19 85 GLY A CA 1
ATOM 630 C C . GLY A 1 85 ? -3.937 -5.614 7.711 1.00 95.19 85 GLY A C 1
ATOM 631 O O . GLY A 1 85 ? -2.965 -6.186 8.196 1.00 95.19 85 GLY A O 1
ATOM 632 N N . VAL A 1 86 ? -4.450 -5.944 6.524 1.00 94.06 86 VAL A N 1
ATOM 633 C CA . 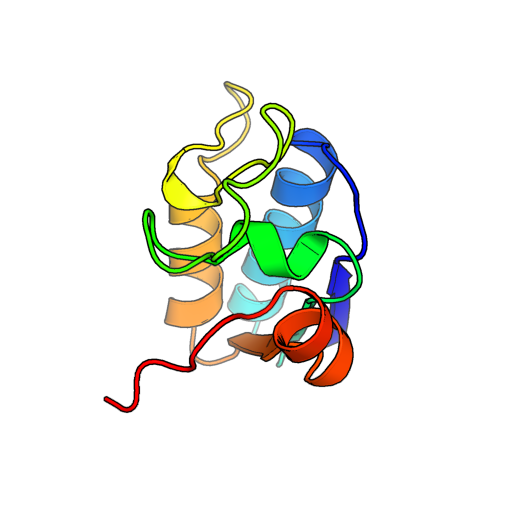VAL A 1 86 ? -3.918 -7.001 5.653 1.00 94.06 86 VAL A CA 1
ATOM 634 C C . VAL A 1 86 ? -3.639 -6.433 4.265 1.00 94.06 86 VAL A C 1
ATOM 636 O O . VAL A 1 86 ? -4.478 -5.736 3.696 1.00 94.06 86 VAL A O 1
ATOM 639 N N . VAL A 1 87 ? -2.481 -6.758 3.687 1.00 91.75 87 VAL A N 1
ATOM 640 C CA . VAL A 1 87 ? -2.133 -6.421 2.297 1.00 91.75 87 VAL A CA 1
ATOM 641 C C . VAL A 1 87 ? -2.073 -7.703 1.483 1.00 91.75 87 VAL A C 1
ATOM 643 O O . VAL A 1 87 ? -1.365 -8.637 1.848 1.00 91.75 87 VAL A O 1
ATOM 646 N N . LEU A 1 88 ? -2.798 -7.741 0.368 1.00 91.69 88 LEU A N 1
ATOM 647 C CA . LEU A 1 88 ? -2.820 -8.869 -0.558 1.00 91.69 88 LEU A CA 1
ATOM 648 C C . LEU A 1 88 ? -2.384 -8.414 -1.947 1.00 91.69 88 LEU A C 1
ATOM 650 O O . LEU A 1 88 ? -2.836 -7.386 -2.441 1.00 91.69 88 LEU A O 1
ATOM 654 N N . GLY A 1 89 ? -1.538 -9.203 -2.602 1.00 88.50 89 GLY A N 1
ATOM 655 C CA . GLY A 1 89 ? -1.095 -8.949 -3.971 1.00 88.50 89 GLY A CA 1
ATOM 656 C C . GLY A 1 89 ? -1.793 -9.849 -4.986 1.00 88.50 89 GLY A C 1
ATOM 657 O O . GLY A 1 89 ? -1.922 -11.055 -4.781 1.00 88.50 89 GLY A O 1
ATOM 658 N N . CYS A 1 90 ? -2.210 -9.288 -6.120 1.00 89.56 90 CYS A N 1
ATOM 659 C CA . CYS A 1 90 ? -2.740 -10.065 -7.233 1.00 89.56 90 CYS A CA 1
ATOM 660 C C . CYS A 1 90 ? -1.637 -10.927 -7.866 1.00 89.56 90 CYS A C 1
ATOM 662 O O . CYS A 1 90 ? -0.742 -10.421 -8.546 1.00 89.56 90 CYS A O 1
ATOM 664 N N . ALA A 1 91 ? -1.733 -12.246 -7.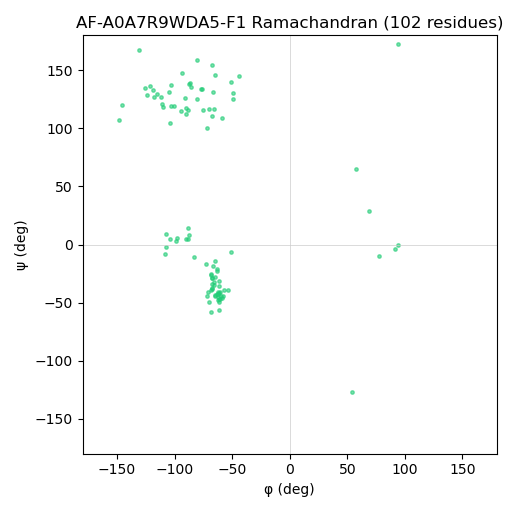686 1.00 88.19 91 ALA A N 1
ATOM 665 C CA . ALA A 1 91 ? -0.719 -13.196 -8.139 1.00 88.19 91 ALA A CA 1
ATOM 666 C C . ALA A 1 91 ? -0.430 -13.119 -9.649 1.00 88.19 91 ALA A C 1
ATOM 668 O O . ALA A 1 91 ? 0.727 -13.213 -10.052 1.00 88.19 91 ALA A O 1
ATOM 669 N N . SER A 1 92 ? -1.449 -12.929 -10.495 1.00 88.81 92 SER A N 1
ATOM 670 C CA . SER A 1 92 ? -1.245 -12.794 -11.944 1.00 88.81 92 SER A CA 1
ATOM 671 C C . SER A 1 92 ? -0.527 -11.494 -12.307 1.00 88.81 92 SER A C 1
ATOM 673 O O . SER A 1 92 ? 0.365 -11.532 -13.147 1.00 88.81 92 SER A O 1
ATOM 675 N N . CYS A 1 93 ? -0.844 -10.378 -11.639 1.00 85.75 93 CYS A N 1
ATOM 676 C CA . CYS A 1 93 ? -0.166 -9.092 -11.848 1.00 85.75 93 CYS A CA 1
ATOM 677 C C . CYS A 1 93 ? 1.305 -9.136 -11.422 1.00 85.75 93 CYS A C 1
ATOM 679 O O . CYS A 1 93 ? 2.138 -8.480 -12.046 1.00 85.75 93 CYS A O 1
ATOM 681 N N . ILE A 1 94 ? 1.607 -9.897 -10.367 1.00 82.44 94 ILE A N 1
ATOM 682 C CA . ILE A 1 94 ? 2.968 -10.119 -9.873 1.00 82.44 94 ILE A CA 1
ATOM 683 C C . ILE A 1 94 ? 3.753 -10.993 -10.861 1.00 82.44 94 ILE A C 1
ATOM 685 O O . ILE A 1 94 ? 4.843 -10.624 -11.295 1.00 82.44 94 ILE A O 1
ATOM 689 N N . LYS A 1 95 ? 3.170 -12.125 -11.281 1.00 82.19 95 LYS A N 1
ATOM 690 C CA . LYS A 1 95 ? 3.796 -13.053 -12.235 1.00 82.19 95 LYS A CA 1
ATOM 691 C C . LYS A 1 95 ? 4.031 -12.418 -13.603 1.00 82.19 95 LYS A C 1
ATOM 693 O O . LYS A 1 95 ? 5.101 -12.603 -14.171 1.00 82.19 95 LYS A O 1
ATOM 698 N N . SER A 1 96 ? 3.063 -11.660 -14.126 1.00 80.44 96 SER A N 1
ATOM 699 C CA . SER A 1 96 ? 3.180 -11.020 -15.444 1.00 80.44 96 SER A CA 1
ATOM 700 C C . SER A 1 96 ? 4.311 -9.994 -15.513 1.00 80.44 96 SER A C 1
ATOM 702 O O . SER A 1 96 ? 4.790 -9.706 -16.599 1.00 80.44 96 SER A O 1
ATOM 704 N N . ARG A 1 97 ? 4.729 -9.445 -14.366 1.00 75.88 97 ARG A N 1
ATOM 705 C CA . ARG A 1 97 ? 5.832 -8.480 -14.245 1.00 75.88 97 ARG A CA 1
ATOM 706 C C . ARG A 1 97 ? 7.156 -9.135 -13.825 1.00 75.88 97 ARG A C 1
ATOM 708 O O . ARG A 1 97 ? 8.148 -8.450 -13.598 1.00 75.88 97 ARG A O 1
ATOM 715 N N . GLY A 1 98 ? 7.182 -10.468 -13.737 1.00 68.88 98 GLY A N 1
ATOM 716 C CA . GLY A 1 98 ? 8.397 -11.238 -13.488 1.00 68.88 98 GLY A CA 1
ATOM 717 C C . GLY A 1 98 ? 8.983 -11.070 -12.087 1.00 68.88 98 GLY A C 1
ATOM 718 O O . GLY A 1 98 ? 10.199 -11.181 -11.950 1.00 68.88 98 GLY A O 1
ATOM 719 N N . PHE A 1 99 ? 8.156 -10.794 -11.073 1.00 71.44 99 PHE A N 1
ATOM 720 C CA . PHE A 1 99 ? 8.623 -10.701 -9.687 1.00 71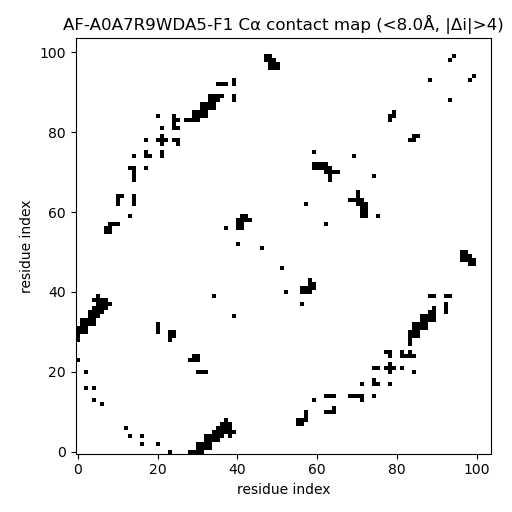.44 99 PHE A CA 1
ATOM 721 C C . PHE A 1 99 ? 8.857 -12.088 -9.091 1.00 71.44 99 PHE A C 1
ATOM 723 O O . PHE A 1 99 ? 8.008 -12.978 -9.199 1.00 71.44 99 PHE A O 1
ATOM 730 N N . GLU A 1 100 ? 9.992 -12.249 -8.419 1.00 57.41 100 GLU A N 1
ATOM 731 C CA . GLU A 1 100 ? 10.251 -13.393 -7.553 1.00 57.41 100 GLU A CA 1
ATOM 732 C C . GLU A 1 100 ? 9.789 -13.033 -6.140 1.00 57.41 100 GLU A C 1
ATOM 734 O O . GLU A 1 100 ? 10.148 -11.986 -5.595 1.00 57.41 100 GLU A O 1
ATOM 739 N N . PHE A 1 101 ? 8.936 -13.876 -5.556 1.00 53.56 101 PHE A N 1
ATOM 740 C CA . PHE A 1 101 ? 8.632 -13.764 -4.137 1.00 53.56 101 PHE A CA 1
ATOM 741 C C . PHE A 1 101 ? 9.920 -14.089 -3.388 1.00 53.56 101 PHE A C 1
ATOM 743 O O . PHE A 1 101 ? 10.424 -15.205 -3.502 1.00 53.56 101 PHE A O 1
ATOM 750 N N . GLY A 1 102 ? 10.453 -13.120 -2.643 1.00 47.09 102 GLY A N 1
ATOM 751 C CA . GLY A 1 102 ? 11.422 -13.435 -1.605 1.00 47.09 102 GLY A CA 1
ATOM 752 C C . GLY A 1 102 ? 10.736 -14.387 -0.636 1.00 47.09 102 GLY A C 1
ATOM 753 O O . GLY A 1 102 ? 9.775 -14.004 0.026 1.00 47.09 102 GLY A O 1
ATOM 754 N N . SER A 1 103 ? 11.149 -15.648 -0.647 1.00 37.28 103 SER A N 1
ATOM 755 C CA . SER A 1 103 ? 10.844 -16.578 0.428 1.00 37.28 103 SER A CA 1
ATOM 756 C C . SER A 1 103 ? 11.691 -16.146 1.618 1.00 37.28 103 SER A C 1
ATOM 758 O O . SER A 1 103 ? 12.900 -16.387 1.608 1.00 37.28 103 SER A O 1
ATOM 760 N N . ASP A 1 104 ? 11.073 -15.435 2.561 1.00 38.72 104 ASP A N 1
ATOM 761 C CA . ASP A 1 104 ? 11.601 -15.325 3.924 1.00 38.72 104 ASP A CA 1
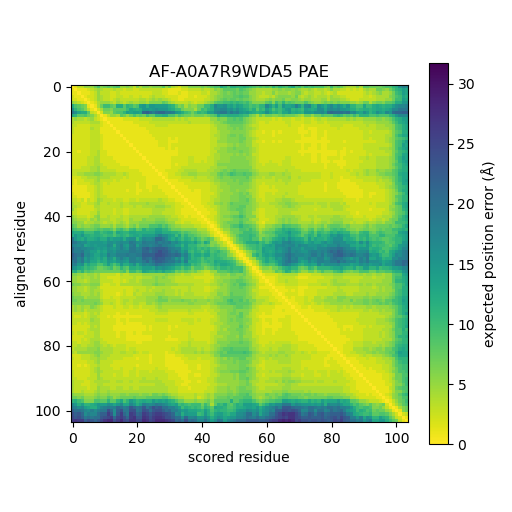ATOM 762 C C . ASP A 1 104 ? 11.699 -16.725 4.559 1.00 38.72 104 ASP A C 1
ATOM 764 O O . ASP A 1 104 ? 10.780 -17.552 4.324 1.00 38.72 104 ASP A O 1
#

Solvent-accessible surface area (backbone atoms only — not comparable to full-atom values): 5866 Å² total; per-residue (Å²): 90,81,47,77,39,53,56,75,58,50,69,66,62,51,40,52,54,34,45,54,43,24,50,45,10,67,73,69,37,55,28,39,41,37,20,29,65,47,29,49,59,25,77,54,67,91,84,56,44,79,53,72,71,58,98,58,61,58,35,39,86,76,37,61,94,49,85,96,59,72,43,31,44,61,30,46,49,48,15,46,72,50,75,28,39,45,81,45,73,39,63,66,51,41,53,77,52,56,47,70,81,80,81,126

Secondary structure (DSSP, 8-state):
-EEEE--SS-HHHHHHHHHHHHHHHHTT--EEEEE-GGGGGGGPPTT--SSPP-TT---TTT----TTSPPHHHHHHHHHHTSSEEEEE-HHHHHHTTPPP---

Foldseek 3Di:
DEAEDADFFDLVVLLVSLQVLLVCLLVVAQYEYEYHHLSLQQDDDPPQFPDHNPPRRHHQQRRDPDPPTDRSVVSNCSNVVSVRYHYHYDPVNCVVRPGDPPPD

Sequence (104 aa):
FVVVLCTKSDSEKLTLALNACAVAASEGETVVLVLMGDGVNTFLRKGNNKEEPSSTSFRVEETFIGEPFKPCNALLQKFIGSGNGVVLGCASCIKSRGFEFGSD

InterPro domains:
  IPR003787 Sulphur relay, DsrE/F-like [PF02635] (3-99)
  IPR027396 DsrEFH-like [G3DSA:3.40.1260.10] (1-101)
  IPR027396 DsrEFH-like [SSF75169] (2-99)

Organism: NCBI:txid2749911

Radius of gyration: 13.32 Å; Cα contacts (8 Å, |Δi|>4): 178; chains: 1; bounding box: 30×36×30 Å

Mean predicted aligned error: 5.89 Å

Nearest PDB structures (foldseek):
  2qs7-assembly2_D  TM=7.388E-01  e=2.616E-02  Saccharolobus solfataricus P2
  6l7h-assembly1_A  TM=5.093E-01  e=5.924E-01  Glycyrrhiza glabra
  7c2x-assembly1_A  TM=3.508E-01  e=2.552E+00  Glycyrrhiza uralensis
  5b2e-assembly1_A  TM=4.731E-01  e=7.382E+00  Pyrococcus horikoshii OT3
  8bgo-assembly1_C  TM=3.929E-01  e=6.464E+00  Thermococcus chitonophagus

pLDDT: mean 82.82, std 14.57, range [37.28, 97.31]